Protein AF-A0A4R9VIC8-F1 (afdb_monomer_lite)

Secondary structure (DSSP, 8-state):
-HHHHHTTGGGGS-TT--------SSHHHHHHT-SS-TT---GGG----TTSPPPP-HHHHHHHHHHS-S--SHHHHHHHHHHHHHHHHHH-HHHHHHHHH--

Foldseek 3Di:
DVCCVVVVVVVVDPPPDDDDDDPPVQVQCVVVVHCAHPVRARPVQQPDDPVDPDDDLVLLVQLVCLVPPPDPPPVRVVVSVVSLVVCCVVPNPVSSVCSVHPD

pLDDT: mean 93.4, std 4.91, range [63.72, 97.81]

Radius of gyration: 21.09 Å; chains: 1; bounding box: 49×21×61 Å

Structure (mmCIF, N/CA/C/O backbone):
data_AF-A0A4R9VIC8-F1
#
_entry.id   AF-A0A4R9VIC8-F1
#
loop_
_atom_site.group_PDB
_atom_site.id
_atom_site.type_symbol
_atom_site.label_atom_id
_atom_site.label_alt_id
_atom_site.label_comp_id
_atom_site.label_asym_id
_atom_site.label_entity_id
_atom_site.label_seq_id
_atom_site.pdbx_PDB_ins_code
_atom_site.Cartn_x
_atom_site.Cartn_y
_atom_site.Cartn_z
_atom_site.occupancy
_atom_site.B_iso_or_equiv
_atom_site.auth_seq_id
_atom_site.auth_comp_id
_atom_site.auth_asym_id
_atom_site.auth_atom_id
_atom_site.pdbx_PDB_model_num
ATOM 1 N N . GLN A 1 1 ? -17.810 -6.709 13.677 1.00 88.19 1 GLN A N 1
ATOM 2 C CA . GLN A 1 1 ? -18.343 -5.448 14.245 1.00 88.19 1 GLN A CA 1
ATOM 3 C C . GLN A 1 1 ? -19.843 -5.546 14.515 1.00 88.19 1 GLN A C 1
ATOM 5 O O . GLN A 1 1 ? -20.233 -5.449 15.668 1.00 88.19 1 GLN A O 1
ATOM 10 N N . LEU A 1 2 ? -20.677 -5.847 13.510 1.00 93.38 2 LEU A N 1
ATOM 11 C CA . LEU A 1 2 ? -22.136 -5.943 13.694 1.00 93.38 2 LEU A CA 1
ATOM 12 C C . LEU A 1 2 ? -22.574 -6.948 14.770 1.00 93.38 2 LEU A C 1
ATOM 14 O O . LEU A 1 2 ? -23.398 -6.603 15.608 1.00 93.38 2 LEU A O 1
ATOM 18 N N . LEU A 1 3 ? -22.001 -8.159 14.792 1.00 95.88 3 LEU A N 1
ATOM 19 C CA . LEU A 1 3 ? -22.318 -9.154 15.825 1.00 95.88 3 LEU A CA 1
ATOM 20 C C . LEU A 1 3 ? -21.994 -8.642 17.234 1.00 95.88 3 LEU A C 1
ATOM 22 O O . LEU A 1 3 ? -22.820 -8.766 18.126 1.00 95.88 3 LEU A O 1
ATOM 26 N N . PHE A 1 4 ? -20.825 -8.026 17.421 1.00 95.62 4 PHE A N 1
ATOM 27 C CA . PHE A 1 4 ? -20.405 -7.482 18.714 1.00 95.62 4 PHE A CA 1
ATOM 28 C C . PHE A 1 4 ? -21.395 -6.435 19.247 1.00 95.62 4 PHE A C 1
ATOM 30 O O . PHE A 1 4 ? -21.723 -6.441 20.433 1.00 95.62 4 PHE A O 1
ATOM 37 N N . LEU A 1 5 ? -21.895 -5.560 18.366 1.00 94.38 5 LEU A N 1
ATOM 38 C CA . LEU A 1 5 ? -22.890 -4.546 18.721 1.00 94.38 5 LEU A CA 1
ATOM 39 C C . LEU A 1 5 ? -24.263 -5.172 18.995 1.00 94.38 5 LEU A C 1
ATOM 41 O O . LEU A 1 5 ? -24.852 -4.906 20.038 1.00 94.38 5 LEU A O 1
ATOM 45 N N . ARG A 1 6 ? -24.751 -6.044 18.102 1.00 96.56 6 ARG A N 1
ATOM 46 C CA . ARG A 1 6 ? -26.064 -6.702 18.241 1.00 96.56 6 ARG A CA 1
ATOM 47 C C . ARG A 1 6 ? -26.148 -7.588 19.481 1.00 96.56 6 ARG A C 1
ATOM 49 O O . ARG A 1 6 ? -27.164 -7.583 20.160 1.00 96.56 6 ARG A O 1
ATOM 56 N N . ALA A 1 7 ? -25.076 -8.313 19.788 1.00 96.94 7 ALA A N 1
ATOM 57 C CA . ALA A 1 7 ? -24.973 -9.154 20.976 1.00 96.94 7 ALA A CA 1
ATOM 58 C C . ALA A 1 7 ? -24.571 -8.372 22.240 1.00 96.94 7 ALA A C 1
ATOM 60 O O . ALA A 1 7 ? -24.333 -8.988 23.278 1.00 96.94 7 ALA A O 1
ATOM 61 N N . LYS A 1 8 ? -24.465 -7.034 22.157 1.00 95.50 8 LYS A N 1
ATOM 62 C CA . LYS A 1 8 ? -24.147 -6.139 23.279 1.00 95.50 8 LYS A CA 1
ATOM 63 C C . LYS A 1 8 ? -22.892 -6.549 24.058 1.00 95.50 8 LYS A C 1
ATOM 65 O O . LYS A 1 8 ? -22.812 -6.399 25.271 1.00 95.50 8 LYS A O 1
ATOM 70 N N . PHE A 1 9 ? -21.862 -7.038 23.367 1.00 95.75 9 PHE A N 1
ATOM 71 C CA . PHE A 1 9 ? -20.635 -7.491 24.035 1.00 95.75 9 PHE A CA 1
ATOM 72 C C . PHE A 1 9 ? -19.895 -6.372 24.776 1.00 95.75 9 PHE A C 1
ATOM 74 O O . PHE A 1 9 ? -19.190 -6.663 25.735 1.00 95.75 9 PHE A O 1
ATOM 81 N N . HIS A 1 10 ? -20.109 -5.109 24.402 1.00 92.69 10 HIS A N 1
ATOM 82 C CA . HIS A 1 10 ? -19.595 -3.954 25.138 1.00 92.69 10 HIS A CA 1
ATOM 83 C C . HIS A 1 10 ? -20.161 -3.835 26.563 1.00 92.69 10 HIS A C 1
ATOM 85 O O . HIS A 1 10 ? -19.433 -3.410 27.450 1.00 92.69 10 HIS A O 1
ATOM 91 N N . GLU A 1 11 ? -21.407 -4.257 26.813 1.00 94.75 11 GLU A N 1
ATOM 92 C CA . GLU A 1 11 ? -22.024 -4.222 28.154 1.00 94.75 11 GLU A CA 1
ATOM 93 C C . GLU A 1 11 ? -21.404 -5.259 29.106 1.00 94.75 11 GLU A C 1
ATOM 95 O O . GLU A 1 11 ? -21.580 -5.184 30.318 1.00 94.75 11 GLU A O 1
ATOM 100 N N . ARG A 1 12 ? -20.675 -6.241 28.562 1.00 95.81 12 ARG A N 1
ATOM 101 C CA . ARG A 1 12 ? -20.046 -7.333 29.319 1.00 95.81 12 ARG A CA 1
ATOM 102 C C . ARG A 1 12 ? -18.571 -7.083 29.630 1.00 95.81 12 ARG A C 1
ATOM 104 O O . ARG A 1 12 ? -17.930 -7.942 30.233 1.00 95.81 12 ARG A O 1
ATOM 111 N N . LEU A 1 13 ? -18.014 -5.965 29.172 1.00 95.75 13 LEU A N 1
ATOM 112 C CA . LEU A 1 13 ? -16.619 -5.624 29.419 1.00 95.75 13 LEU A CA 1
ATOM 113 C C . LEU A 1 13 ? -16.439 -5.093 30.848 1.00 95.75 13 LEU A C 1
ATOM 115 O O . LEU A 1 13 ? -17.356 -4.476 31.391 1.00 95.75 13 LEU A O 1
ATOM 119 N N . PRO A 1 14 ? -15.260 -5.287 31.462 1.00 97.56 14 PRO A N 1
ATOM 120 C CA . PRO A 1 14 ? -14.919 -4.595 32.698 1.00 97.56 14 PRO A CA 1
ATOM 121 C C . PRO A 1 14 ? -15.049 -3.077 32.535 1.00 97.56 14 PRO A C 1
ATOM 123 O O . PRO A 1 14 ? -14.751 -2.538 31.470 1.00 97.56 14 PRO A O 1
ATOM 126 N N . SER A 1 15 ? -15.397 -2.370 33.612 1.00 95.00 15 SER A N 1
ATOM 127 C CA . SER A 1 15 ? -15.521 -0.901 33.606 1.00 95.00 15 SER A CA 1
ATOM 128 C C . SER A 1 15 ? -14.226 -0.169 33.228 1.00 95.00 15 SER A C 1
ATOM 130 O O . SER A 1 15 ? -14.268 0.980 32.802 1.00 95.00 15 SER A O 1
ATOM 132 N N . SER A 1 16 ? -13.077 -0.834 33.351 1.00 97.25 16 SER A N 1
ATOM 133 C CA . SER A 1 16 ? -11.758 -0.336 32.954 1.00 97.25 16 SER A CA 1
ATOM 134 C C . SER A 1 16 ? -11.423 -0.546 31.471 1.00 97.25 16 SER A C 1
ATOM 136 O O . SER A 1 16 ? -10.311 -0.232 31.052 1.00 97.25 16 SER A O 1
ATOM 138 N N . THR A 1 17 ? -12.331 -1.116 30.673 1.00 96.44 17 THR A N 1
ATOM 139 C CA . THR A 1 17 ? -12.068 -1.494 29.278 1.00 96.44 17 THR A CA 1
ATOM 140 C C . THR A 1 17 ? -12.952 -0.712 28.313 1.00 96.44 17 THR A C 1
ATOM 142 O O . THR A 1 17 ? -14.175 -0.722 28.424 1.00 96.44 17 THR A O 1
ATOM 145 N N . ALA A 1 18 ? -12.331 -0.097 27.307 1.00 93.88 18 ALA A N 1
ATOM 146 C CA . ALA A 1 18 ? -13.015 0.524 26.177 1.00 93.88 18 ALA A CA 1
ATOM 147 C C . ALA A 1 18 ? -12.716 -0.239 24.877 1.00 93.88 18 ALA A C 1
ATOM 149 O O . ALA A 1 18 ? -11.683 -0.897 24.752 1.00 93.88 18 ALA A O 1
ATOM 150 N N . VAL A 1 19 ? -13.614 -0.134 23.893 1.00 94.69 19 VAL A N 1
ATOM 151 C CA . VAL A 1 19 ? -13.439 -0.723 22.556 1.00 94.69 19 VAL A CA 1
ATOM 152 C C . VAL A 1 19 ? -13.604 0.356 21.497 1.00 94.69 19 VAL A C 1
ATOM 154 O O . VAL A 1 19 ? -14.617 1.051 21.469 1.00 94.69 19 VAL A O 1
ATOM 157 N N . LEU A 1 20 ? -12.627 0.448 20.595 1.00 94.94 20 LEU A N 1
ATOM 158 C CA . LEU A 1 20 ? -12.676 1.283 19.400 1.00 94.94 20 LEU A CA 1
ATOM 159 C C . LEU A 1 20 ? -12.858 0.395 18.167 1.00 94.94 20 LEU A C 1
ATOM 161 O O . LEU A 1 20 ? -12.050 -0.496 17.908 1.00 94.94 20 LEU A O 1
ATOM 165 N N . PHE A 1 21 ? -13.900 0.663 17.381 1.00 94.81 21 PHE A N 1
ATOM 166 C CA . PHE A 1 21 ? -14.052 0.067 16.060 1.00 94.81 21 PHE A CA 1
ATOM 167 C C . PHE A 1 21 ? -13.602 1.040 14.984 1.00 94.81 21 PHE A C 1
ATOM 169 O O . PHE A 1 21 ? -14.198 2.098 14.811 1.00 94.81 21 PHE A O 1
ATOM 176 N N . VAL A 1 22 ? -12.612 0.625 14.199 1.00 93.12 22 VAL A N 1
ATOM 177 C CA . VAL A 1 22 ? -12.301 1.256 12.918 1.00 93.12 22 VAL A CA 1
ATOM 178 C C . VAL A 1 22 ? -12.956 0.405 11.835 1.00 93.12 22 VAL A C 1
ATOM 180 O O . VAL A 1 22 ? -12.534 -0.721 11.566 1.00 93.12 22 VAL A O 1
ATOM 183 N N . HIS A 1 23 ? -14.082 0.871 11.300 1.00 93.44 23 HIS A N 1
ATOM 184 C CA . HIS A 1 23 ? -14.768 0.205 10.193 1.00 93.44 23 HIS A CA 1
ATOM 185 C C . HIS A 1 23 ? -14.147 0.629 8.867 1.00 93.44 23 HIS A C 1
ATOM 187 O O . HIS A 1 23 ? -13.862 1.807 8.691 1.00 93.44 23 HIS A O 1
ATOM 193 N N . ALA A 1 24 ? -13.964 -0.333 7.958 1.00 93.81 24 ALA A N 1
ATOM 194 C CA . ALA A 1 24 ? -13.486 -0.092 6.599 1.00 93.81 24 ALA A CA 1
ATOM 195 C C . ALA A 1 24 ? -12.260 0.841 6.540 1.00 93.81 24 ALA A C 1
ATOM 197 O O . ALA A 1 24 ? -12.274 1.839 5.836 1.00 93.81 24 ALA A O 1
ATOM 198 N N . LEU A 1 25 ? -11.184 0.502 7.267 1.00 93.44 25 LEU A N 1
ATOM 199 C CA . LEU A 1 25 ? -9.943 1.297 7.298 1.00 93.44 25 LEU A CA 1
ATOM 200 C C . LEU A 1 25 ? -9.453 1.696 5.890 1.00 93.44 25 LEU A C 1
ATOM 202 O O . LEU A 1 25 ? -8.968 2.802 5.692 1.00 93.44 25 LEU A O 1
ATOM 206 N N . ASN A 1 26 ? -9.624 0.802 4.915 1.00 95.44 26 ASN A N 1
ATOM 207 C CA . ASN A 1 26 ? -9.495 1.104 3.496 1.00 95.44 26 ASN A CA 1
ATOM 208 C C . ASN A 1 26 ? -10.892 1.138 2.850 1.00 95.44 26 ASN A C 1
ATOM 210 O O . ASN A 1 26 ? -11.351 0.119 2.333 1.00 95.44 26 ASN A O 1
ATOM 214 N N . CYS A 1 27 ? -11.579 2.286 2.892 1.00 96.00 27 CYS A N 1
ATOM 215 C CA . CYS A 1 27 ? -12.932 2.429 2.335 1.00 96.00 27 CYS A CA 1
ATOM 216 C C . CYS A 1 27 ? -12.989 2.086 0.840 1.00 96.00 27 CYS A C 1
ATOM 218 O O . CYS A 1 27 ? -13.932 1.436 0.397 1.00 96.00 27 CYS A O 1
ATOM 220 N N . TYR A 1 28 ? -11.966 2.483 0.074 1.00 97.44 28 TYR A N 1
ATOM 221 C CA . TYR A 1 28 ? -11.866 2.147 -1.346 1.00 97.44 28 TYR A CA 1
ATOM 222 C C . TYR A 1 28 ? -11.741 0.634 -1.540 1.00 97.44 28 TYR A C 1
ATOM 224 O O . TYR A 1 28 ? -12.529 0.030 -2.262 1.00 97.44 28 TYR A O 1
ATOM 232 N N . GLY A 1 29 ? -10.796 0.004 -0.840 1.00 96.62 29 GLY A N 1
ATOM 233 C CA . GLY A 1 29 ? -10.597 -1.438 -0.921 1.00 96.62 29 GLY A CA 1
ATOM 234 C C . GLY A 1 29 ? -11.828 -2.234 -0.510 1.00 96.62 29 GLY A C 1
ATOM 235 O O . GLY A 1 29 ? -12.184 -3.203 -1.172 1.00 96.62 29 GLY A O 1
ATOM 236 N N . PHE A 1 30 ? -12.535 -1.772 0.521 1.00 96.62 30 PHE A N 1
ATOM 237 C CA . PHE A 1 30 ? -13.790 -2.368 0.963 1.00 96.62 30 PHE A CA 1
ATOM 238 C C . PHE A 1 30 ? -14.900 -2.263 -0.095 1.00 96.62 30 PHE A C 1
ATOM 240 O O . PHE A 1 30 ? -15.637 -3.223 -0.295 1.00 96.62 30 PHE A O 1
ATOM 247 N N . ALA A 1 31 ? -15.015 -1.126 -0.788 1.00 97.56 31 ALA A N 1
ATOM 248 C CA . ALA A 1 31 ? -16.030 -0.917 -1.821 1.00 97.56 31 ALA A CA 1
ATOM 249 C C . ALA A 1 31 ? -15.767 -1.709 -3.116 1.00 97.56 31 ALA A C 1
ATOM 251 O O . ALA A 1 31 ? -16.715 -2.032 -3.828 1.00 97.56 31 ALA A O 1
ATOM 252 N N . TRP A 1 32 ? -14.502 -2.021 -3.416 1.00 97.19 32 TRP A N 1
ATOM 253 C CA . TRP A 1 32 ? -14.082 -2.602 -4.699 1.00 97.19 32 TRP A CA 1
ATOM 254 C C . TRP A 1 32 ? -13.468 -4.009 -4.599 1.00 97.19 32 TRP A C 1
ATOM 256 O O . TRP A 1 32 ? -12.927 -4.496 -5.587 1.00 97.19 32 TRP A O 1
ATOM 266 N N . ASP A 1 33 ? -13.527 -4.652 -3.428 1.00 96.44 33 ASP A N 1
ATOM 267 C CA . ASP A 1 33 ? -12.857 -5.933 -3.128 1.00 96.44 33 ASP A CA 1
ATOM 268 C C . ASP A 1 33 ? -11.351 -5.914 -3.460 1.00 96.44 33 ASP A C 1
ATOM 270 O O . ASP A 1 33 ? -10.790 -6.763 -4.156 1.00 96.44 33 ASP A O 1
ATOM 274 N N . ARG A 1 34 ? -10.672 -4.862 -2.990 1.00 95.94 34 ARG A N 1
ATOM 275 C CA . ARG A 1 34 ? -9.238 -4.642 -3.211 1.00 95.94 34 ARG A CA 1
ATOM 276 C C . ARG A 1 34 ? -8.494 -4.624 -1.887 1.00 95.94 34 ARG A C 1
ATOM 278 O O . ARG A 1 34 ? -8.941 -4.060 -0.892 1.00 95.94 34 ARG A O 1
ATOM 285 N N . ARG A 1 35 ? -7.277 -5.170 -1.909 1.00 94.69 35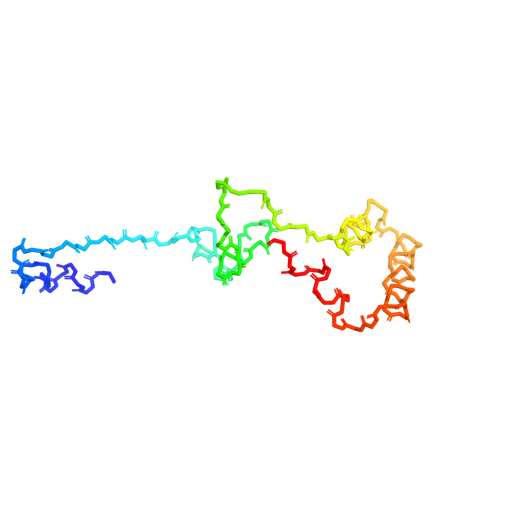 ARG A N 1
ATOM 286 C CA . ARG A 1 35 ? -6.336 -5.091 -0.781 1.00 94.69 35 ARG A CA 1
ATOM 287 C C . ARG A 1 35 ? -5.767 -3.679 -0.578 1.00 94.69 35 ARG A C 1
ATOM 289 O O . ARG A 1 35 ? -5.450 -3.302 0.545 1.00 94.69 35 ARG A O 1
ATOM 296 N N . VAL A 1 36 ? -5.635 -2.923 -1.663 1.00 93.81 36 VAL A N 1
ATOM 297 C CA . VAL A 1 36 ? -4.921 -1.640 -1.739 1.00 93.81 36 VAL A CA 1
ATOM 298 C C . VAL A 1 36 ? -5.870 -0.441 -1.828 1.00 93.81 36 VAL A C 1
ATOM 300 O O . VAL A 1 36 ? -7.066 -0.624 -2.073 1.00 93.81 36 VAL A O 1
ATOM 303 N N . THR A 1 37 ? -5.365 0.775 -1.609 1.00 94.25 37 THR A N 1
ATOM 304 C CA . THR A 1 37 ? -6.100 2.028 -1.879 1.00 94.25 37 THR A CA 1
ATOM 305 C C . THR A 1 37 ? -6.291 2.255 -3.389 1.00 94.25 37 THR A C 1
ATOM 307 O O . THR A 1 37 ? -5.851 1.438 -4.205 1.00 94.25 37 THR A O 1
ATOM 310 N N . ALA A 1 38 ? -6.943 3.356 -3.783 1.00 93.56 38 ALA A N 1
ATOM 311 C CA . ALA A 1 38 ? -7.125 3.714 -5.195 1.00 93.56 38 ALA A CA 1
ATOM 312 C C . ALA A 1 38 ? -5.785 3.926 -5.919 1.00 93.56 38 ALA A C 1
ATOM 314 O O . ALA A 1 38 ? -5.647 3.603 -7.095 1.00 93.56 38 ALA A O 1
ATOM 315 N N . GLU A 1 39 ? -4.786 4.397 -5.179 1.00 89.31 39 GLU A N 1
ATOM 316 C CA . GLU A 1 39 ? -3.417 4.652 -5.621 1.00 89.31 39 GLU A CA 1
ATOM 317 C C . GLU A 1 39 ? -2.546 3.385 -5.606 1.00 89.31 39 GLU A C 1
ATOM 319 O O . GLU A 1 39 ? -1.376 3.433 -5.969 1.00 89.31 39 GLU A O 1
ATOM 324 N N . GLY A 1 40 ? -3.086 2.238 -5.178 1.00 88.62 40 GLY A N 1
ATOM 325 C CA . GLY A 1 40 ? -2.338 0.982 -5.121 1.00 88.62 40 GLY A CA 1
ATOM 326 C C . GLY A 1 40 ? -1.538 0.756 -3.833 1.00 88.62 40 GLY A C 1
ATOM 327 O O . GLY A 1 40 ? -0.762 -0.196 -3.775 1.00 88.62 40 GLY A O 1
ATOM 328 N N . VAL A 1 41 ? -1.757 1.550 -2.778 1.00 88.56 41 VAL A N 1
ATOM 329 C CA . VAL A 1 41 ? -1.021 1.431 -1.505 1.00 88.56 41 VAL A CA 1
ATOM 330 C C . VAL A 1 41 ? -1.570 0.289 -0.636 1.00 88.56 41 VAL A C 1
ATOM 332 O O . VAL A 1 41 ? -2.762 0.254 -0.323 1.00 88.56 41 VAL A O 1
ATOM 335 N N . ASP A 1 42 ? -0.708 -0.637 -0.192 1.00 90.00 42 ASP A N 1
ATOM 336 C CA . ASP A 1 42 ? -1.043 -1.633 0.844 1.00 90.00 42 ASP A CA 1
ATOM 337 C C . ASP A 1 42 ? -0.860 -1.018 2.240 1.00 90.00 42 ASP A C 1
ATOM 339 O O . ASP A 1 42 ? 0.247 -0.980 2.785 1.00 90.00 42 ASP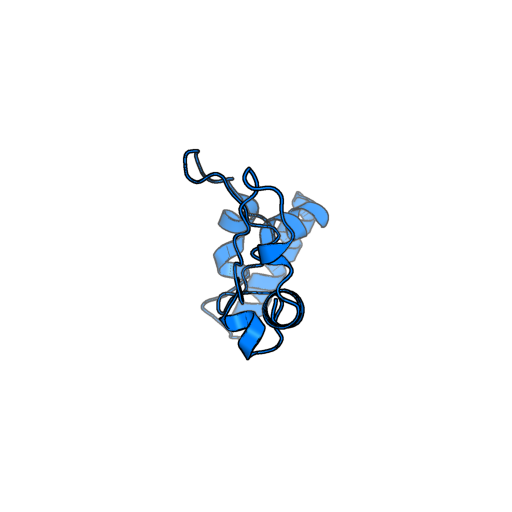 A O 1
ATOM 343 N N . LEU A 1 43 ? -1.958 -0.573 2.854 1.00 89.06 43 LEU A N 1
ATOM 344 C CA . LEU A 1 43 ? -1.923 0.021 4.195 1.00 89.06 43 LEU A CA 1
ATOM 345 C C . LEU A 1 43 ? -1.303 -0.917 5.247 1.00 89.06 43 LEU A C 1
ATOM 347 O O . LEU A 1 43 ? -0.622 -0.448 6.150 1.00 89.06 43 LEU A O 1
ATOM 351 N N . ASN A 1 44 ? -1.442 -2.243 5.110 1.00 88.56 44 ASN A N 1
ATOM 352 C CA . ASN A 1 44 ? -0.902 -3.233 6.054 1.00 88.56 44 ASN A CA 1
ATOM 353 C C . ASN A 1 44 ? 0.608 -3.507 5.869 1.00 88.56 44 ASN A C 1
ATOM 355 O O . ASN A 1 44 ? 1.149 -4.488 6.394 1.00 88.56 44 ASN A O 1
ATOM 359 N N . ARG A 1 45 ? 1.289 -2.674 5.079 1.00 85.38 45 ARG A N 1
ATOM 360 C CA . ARG A 1 45 ? 2.752 -2.616 4.945 1.00 85.38 45 ARG A CA 1
ATOM 361 C C . ARG A 1 45 ? 3.319 -1.208 5.142 1.00 85.38 45 ARG A C 1
ATOM 363 O O . ARG A 1 45 ? 4.527 -1.086 5.257 1.00 85.38 45 ARG A O 1
ATOM 370 N N . ASN A 1 46 ? 2.457 -0.196 5.256 1.00 85.12 46 ASN A N 1
ATOM 371 C CA . ASN A 1 46 ? 2.815 1.227 5.270 1.00 85.12 46 ASN A CA 1
ATOM 372 C C . ASN A 1 46 ? 2.431 1.917 6.601 1.00 85.12 46 ASN A C 1
ATOM 374 O O . ASN A 1 46 ? 2.130 3.108 6.640 1.00 85.12 46 ASN A O 1
ATOM 378 N N . PHE A 1 47 ? 2.409 1.177 7.716 1.00 86.88 47 PHE A N 1
ATOM 379 C CA . PHE A 1 47 ? 2.235 1.760 9.054 1.00 86.88 47 PHE A CA 1
ATOM 380 C C . PHE A 1 47 ? 3.552 2.391 9.531 1.00 86.88 47 PHE A C 1
ATOM 382 O O . PHE A 1 47 ? 4.290 1.791 10.313 1.00 86.88 47 PHE A O 1
ATOM 389 N N . VAL A 1 48 ? 3.850 3.593 9.034 1.00 87.81 48 VAL A N 1
ATOM 390 C CA . VAL A 1 48 ? 5.059 4.355 9.384 1.00 87.81 48 VAL A CA 1
ATOM 391 C C . VAL A 1 48 ? 4.796 5.375 10.491 1.00 87.81 48 VAL A C 1
ATOM 393 O O . VAL A 1 48 ? 3.696 5.904 10.652 1.00 87.81 48 VAL A O 1
ATOM 396 N N . ASP A 1 49 ? 5.834 5.651 11.275 1.00 90.62 49 ASP A N 1
ATOM 397 C CA . ASP A 1 49 ? 5.822 6.688 12.302 1.00 90.62 49 ASP A CA 1
ATOM 398 C C . ASP A 1 49 ? 6.111 8.053 11.664 1.00 90.62 49 ASP A C 1
ATOM 400 O O . ASP A 1 49 ? 7.266 8.421 11.457 1.00 90.62 49 ASP A O 1
ATOM 404 N N . PHE A 1 50 ? 5.055 8.814 11.371 1.00 90.00 50 PHE A N 1
ATOM 405 C CA . PHE A 1 50 ? 5.154 10.136 10.740 1.00 90.00 50 PHE A CA 1
ATOM 406 C C . PHE A 1 50 ? 5.809 11.215 11.621 1.00 90.00 50 PHE A C 1
ATOM 408 O O . PHE A 1 50 ? 6.022 12.331 11.151 1.00 90.00 50 PHE A O 1
ATOM 415 N N . SER A 1 51 ? 6.139 10.919 12.885 1.00 95.44 51 SER A N 1
ATOM 416 C CA . SER A 1 51 ? 6.954 11.820 13.715 1.00 95.44 51 SER A CA 1
ATOM 417 C C . SER A 1 51 ? 8.454 11.729 13.403 1.00 95.44 51 SER A C 1
ATOM 419 O O . SER A 1 51 ? 9.237 12.558 13.870 1.00 95.44 51 SER A O 1
ATOM 421 N N . LYS A 1 52 ? 8.863 10.732 12.611 1.00 94.25 52 LYS A N 1
ATOM 422 C CA . LYS A 1 52 ? 10.241 10.495 12.172 1.00 94.25 52 LYS A CA 1
ATOM 423 C C . LYS A 1 52 ? 10.371 10.743 10.667 1.00 94.25 52 LYS A C 1
ATOM 425 O O . LYS A 1 52 ? 9.362 10.761 9.961 1.00 94.25 52 LYS A O 1
ATOM 430 N N . PRO A 1 53 ? 11.603 10.914 10.152 1.00 92.44 53 PRO A N 1
ATOM 431 C CA . PRO A 1 53 ? 11.836 10.886 8.715 1.00 92.44 53 PRO A CA 1
ATOM 432 C C . PRO A 1 53 ? 11.250 9.611 8.101 1.00 92.44 53 PRO A C 1
ATOM 434 O O . PRO A 1 53 ? 11.394 8.526 8.671 1.00 92.44 53 PRO A O 1
ATOM 437 N N . LEU A 1 54 ? 10.588 9.756 6.953 1.00 89.44 54 LEU A N 1
ATOM 438 C CA . LEU A 1 54 ? 10.021 8.623 6.231 1.00 89.44 54 LEU A CA 1
ATOM 439 C C . LEU A 1 54 ? 11.139 7.673 5.772 1.00 89.44 54 LEU A C 1
ATOM 441 O O . LEU A 1 54 ? 12.238 8.145 5.456 1.00 89.44 54 LEU A O 1
ATOM 445 N N . PRO A 1 55 ? 10.887 6.352 5.730 1.00 88.44 55 PRO A N 1
ATOM 446 C CA . PRO A 1 55 ? 11.820 5.414 5.125 1.00 88.44 55 PRO A CA 1
ATOM 447 C C . PRO A 1 55 ? 12.140 5.844 3.692 1.00 88.44 55 PRO A C 1
ATOM 449 O O . PRO A 1 55 ? 11.245 6.143 2.906 1.00 88.44 55 PRO A O 1
ATOM 452 N N . SER A 1 56 ? 13.424 5.897 3.344 1.00 90.69 56 SER A N 1
ATOM 453 C CA . SER A 1 56 ? 13.810 6.132 1.957 1.00 90.69 56 SER A CA 1
ATOM 454 C C . SER A 1 56 ? 13.661 4.846 1.150 1.00 90.69 56 SER A C 1
ATOM 456 O O . SER A 1 56 ? 13.944 3.746 1.635 1.00 90.69 56 SER A O 1
ATOM 458 N N . ASN A 1 57 ? 13.279 4.989 -0.117 1.00 91.75 57 ASN A N 1
ATOM 459 C CA . ASN A 1 57 ? 13.383 3.919 -1.099 1.00 91.75 57 ASN A CA 1
ATOM 460 C C . ASN A 1 57 ? 14.172 4.418 -2.319 1.00 91.75 57 ASN A C 1
ATOM 462 O O . ASN A 1 57 ? 13.575 4.765 -3.338 1.00 91.75 57 ASN A O 1
ATOM 466 N N . PRO A 1 58 ? 15.519 4.427 -2.247 1.00 93.69 58 PRO A N 1
ATOM 467 C CA . PRO A 1 58 ? 16.359 4.891 -3.352 1.00 93.69 58 PRO A CA 1
ATOM 468 C C . PRO A 1 58 ? 16.141 4.098 -4.647 1.00 93.69 58 PRO A C 1
ATOM 470 O O . PRO A 1 58 ? 16.286 4.634 -5.738 1.00 93.69 58 PRO A O 1
ATOM 473 N N . GLY A 1 59 ? 15.765 2.817 -4.538 1.00 94.69 59 GLY A N 1
ATOM 474 C CA . GLY A 1 59 ? 15.430 2.001 -5.704 1.00 94.69 59 GLY A CA 1
ATOM 475 C C . GLY A 1 59 ? 14.153 2.473 -6.396 1.00 94.69 59 GLY A C 1
ATOM 476 O O . GLY A 1 59 ? 14.094 2.474 -7.622 1.00 94.69 59 GLY A O 1
ATOM 477 N N . TYR A 1 60 ? 13.146 2.903 -5.629 1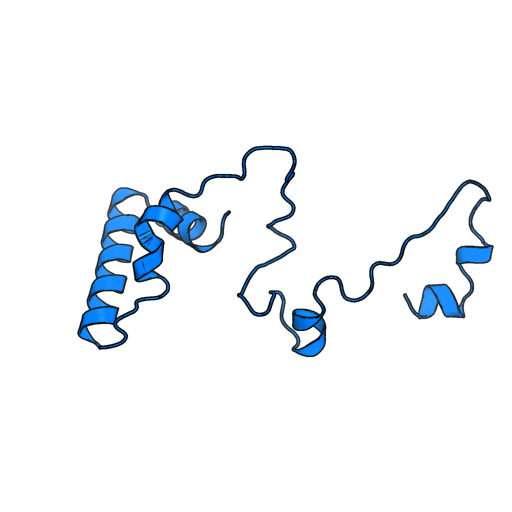.00 93.00 60 TYR A N 1
ATOM 478 C CA . TYR A 1 60 ? 11.965 3.551 -6.195 1.00 93.00 60 TYR A CA 1
ATOM 479 C C . TYR A 1 60 ? 12.319 4.899 -6.816 1.00 93.00 60 TYR A C 1
ATOM 481 O O . TYR A 1 60 ? 11.889 5.164 -7.929 1.00 93.00 60 TYR A O 1
ATOM 489 N N . GLU A 1 61 ? 13.125 5.725 -6.144 1.00 93.50 61 GLU A N 1
ATOM 490 C CA . GLU A 1 61 ? 13.562 7.025 -6.678 1.00 93.50 61 GLU A CA 1
ATOM 491 C C . GLU A 1 61 ? 14.275 6.882 -8.033 1.00 93.50 61 GLU A C 1
ATOM 493 O O . GLU A 1 61 ? 14.012 7.663 -8.943 1.00 93.50 61 GLU A O 1
ATOM 498 N N . GLU A 1 62 ? 15.116 5.855 -8.199 1.00 95.19 62 GLU A N 1
ATOM 499 C CA . GLU A 1 62 ? 15.794 5.556 -9.468 1.00 95.19 62 GLU A CA 1
ATOM 500 C C . GLU A 1 62 ? 14.837 5.025 -10.550 1.00 95.19 62 GLU A C 1
ATOM 502 O O . GLU A 1 62 ? 15.020 5.319 -11.729 1.00 95.19 62 GLU A O 1
ATOM 507 N N . LEU A 1 63 ? 13.825 4.235 -10.177 1.00 95.81 63 LEU A N 1
ATOM 508 C CA . LEU A 1 63 ? 12.962 3.515 -11.126 1.00 95.81 63 LEU A CA 1
ATOM 509 C C . LEU A 1 63 ? 11.564 4.119 -11.317 1.00 95.81 63 LEU A C 1
ATOM 511 O O 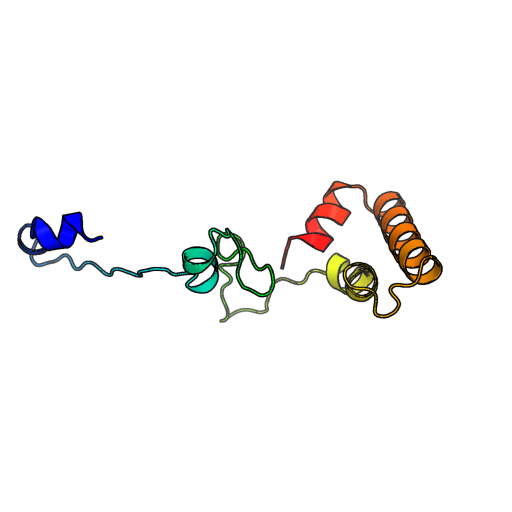. LEU A 1 63 ? 10.789 3.591 -12.119 1.00 95.81 63 LEU A O 1
ATOM 515 N N . ALA A 1 64 ? 11.213 5.194 -10.610 1.00 93.38 64 ALA A N 1
ATOM 516 C CA . ALA A 1 64 ? 9.856 5.744 -10.569 1.00 93.38 64 ALA A CA 1
ATOM 517 C C . ALA A 1 64 ? 9.296 6.036 -11.969 1.00 93.38 64 ALA A C 1
ATOM 519 O O . ALA A 1 64 ? 8.178 5.626 -12.289 1.00 93.38 64 ALA A O 1
ATOM 520 N N . GLU A 1 65 ? 10.096 6.672 -12.829 1.00 95.06 65 GLU A N 1
ATOM 521 C CA . GLU A 1 65 ? 9.702 6.996 -14.206 1.00 95.06 65 GLU A CA 1
ATOM 522 C C . GLU A 1 65 ? 9.545 5.765 -15.107 1.00 95.06 65 GLU A C 1
ATOM 524 O O . GLU A 1 65 ? 8.901 5.840 -16.147 1.00 95.06 65 GLU A O 1
ATOM 529 N N . HIS A 1 66 ? 10.107 4.621 -14.722 1.00 95.56 66 HIS A N 1
ATOM 530 C CA . HIS A 1 66 ? 9.990 3.372 -15.468 1.00 95.56 66 HIS A CA 1
ATOM 531 C C . HIS A 1 66 ? 8.828 2.512 -14.964 1.00 95.56 66 HIS A C 1
ATOM 533 O O . HIS A 1 66 ? 8.258 1.748 -15.740 1.00 95.56 66 HIS A O 1
ATOM 539 N N . PHE A 1 67 ? 8.423 2.642 -13.694 1.00 91.88 67 PHE A N 1
ATOM 540 C CA . PHE A 1 67 ? 7.230 1.963 -13.172 1.00 91.88 67 PHE A CA 1
ATOM 541 C C . PHE A 1 67 ? 5.932 2.503 -13.768 1.00 91.88 67 PHE A C 1
ATOM 543 O O . PHE A 1 67 ? 5.010 1.725 -14.018 1.00 91.88 67 PHE A O 1
ATOM 550 N N . VAL A 1 68 ? 5.867 3.815 -13.997 1.00 89.69 68 VAL A N 1
ATOM 551 C CA . VAL A 1 68 ? 4.735 4.483 -14.646 1.00 89.69 68 VAL A CA 1
ATOM 552 C C . VAL A 1 68 ? 5.285 5.412 -15.735 1.00 89.69 68 VAL A C 1
ATOM 554 O O . VAL A 1 68 ? 5.394 6.620 -15.516 1.00 89.69 68 VAL A O 1
ATOM 557 N N . PRO A 1 69 ? 5.684 4.862 -16.897 1.00 92.44 69 PRO A N 1
ATOM 558 C CA . PRO A 1 69 ? 6.306 5.653 -17.948 1.00 92.44 69 PRO A CA 1
ATOM 559 C C . PRO A 1 69 ? 5.312 6.639 -18.557 1.00 92.44 69 PRO A C 1
ATOM 561 O O . 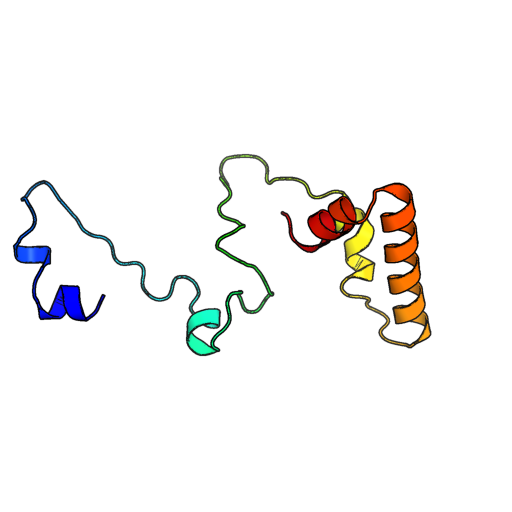PRO A 1 69 ? 4.189 6.282 -18.906 1.00 92.44 69 PRO A O 1
ATOM 564 N N . ALA A 1 70 ? 5.746 7.893 -18.709 1.00 94.38 70 ALA A N 1
ATOM 565 C CA . ALA A 1 70 ? 4.960 8.931 -19.379 1.00 94.38 70 ALA A CA 1
ATOM 566 C C . ALA A 1 70 ? 4.755 8.621 -20.874 1.00 94.38 70 ALA A C 1
ATOM 568 O O . ALA A 1 70 ? 3.728 8.972 -21.452 1.00 94.38 70 ALA A O 1
ATOM 569 N N . ASP A 1 71 ? 5.733 7.949 -21.486 1.00 95.06 71 ASP A N 1
ATOM 570 C CA . ASP A 1 71 ? 5.648 7.413 -22.840 1.00 95.06 71 ASP A CA 1
ATOM 571 C C . ASP A 1 71 ? 5.240 5.936 -22.792 1.00 95.06 71 ASP A C 1
ATOM 573 O O . ASP A 1 71 ? 6.029 5.072 -22.413 1.00 95.06 71 ASP A O 1
ATOM 577 N N . ILE A 1 72 ? 3.998 5.665 -23.190 1.00 95.31 72 ILE A N 1
ATOM 578 C CA . ILE A 1 72 ? 3.410 4.320 -23.241 1.00 95.31 72 ILE A CA 1
ATOM 579 C C . ILE A 1 72 ? 3.476 3.690 -24.642 1.00 95.31 72 ILE A C 1
ATOM 581 O O . ILE A 1 72 ? 2.798 2.694 -24.898 1.00 95.31 72 ILE A O 1
ATOM 585 N N . SER A 1 73 ? 4.251 4.272 -25.565 1.00 97.81 73 SER A N 1
ATOM 586 C CA . SER A 1 73 ? 4.579 3.625 -26.841 1.00 97.81 73 SER A CA 1
ATOM 587 C C . SER A 1 73 ? 5.373 2.337 -26.618 1.00 97.81 73 SER A C 1
ATOM 589 O O . SER A 1 73 ? 5.923 2.093 -25.543 1.00 97.81 73 SER A O 1
ATOM 591 N N . GLU A 1 74 ? 5.477 1.511 -27.656 1.00 97.25 74 GLU A N 1
ATOM 592 C CA . GLU A 1 74 ? 6.289 0.297 -27.605 1.00 97.25 74 GLU A CA 1
ATOM 593 C C . GLU A 1 74 ? 7.756 0.615 -27.262 1.00 97.25 74 GLU A C 1
ATOM 595 O O . GLU A 1 74 ? 8.386 -0.088 -26.471 1.00 97.25 74 GLU A O 1
ATOM 600 N N . GLU A 1 75 ? 8.296 1.711 -27.794 1.00 96.94 75 GLU A N 1
ATOM 601 C CA . GLU A 1 75 ? 9.640 2.194 -27.491 1.00 96.94 75 GLU A CA 1
ATOM 602 C C . GLU A 1 75 ? 9.769 2.648 -26.035 1.00 96.94 75 GLU A C 1
ATOM 604 O O . GLU A 1 75 ? 10.781 2.364 -25.392 1.00 96.94 75 GLU A O 1
ATOM 609 N N . GLY A 1 76 ? 8.763 3.350 -25.509 1.00 96.69 76 GLY A N 1
ATOM 610 C CA . GLY A 1 76 ? 8.706 3.763 -24.108 1.00 96.69 76 GLY A CA 1
ATOM 611 C C . GLY A 1 76 ? 8.694 2.577 -23.148 1.00 96.69 76 GLY A C 1
ATOM 612 O O . GLY A 1 76 ? 9.498 2.527 -22.212 1.00 96.69 76 GLY A O 1
ATOM 613 N N . LEU A 1 77 ? 7.867 1.572 -23.437 1.00 96.62 77 LEU A N 1
ATOM 614 C CA . LEU A 1 77 ? 7.792 0.335 -22.659 1.00 96.62 77 LEU A CA 1
ATOM 615 C C . LEU A 1 77 ? 9.105 -0.458 -22.721 1.00 96.62 77 LEU A C 1
ATOM 617 O O . LEU A 1 77 ? 9.611 -0.871 -21.679 1.00 96.62 77 LEU A O 1
ATOM 621 N N . LYS A 1 78 ? 9.728 -0.578 -23.902 1.00 97.50 78 LYS A N 1
ATOM 622 C CA . LYS A 1 78 ? 11.052 -1.213 -24.050 1.00 97.50 78 LYS A CA 1
ATOM 623 C C . LYS A 1 78 ? 12.132 -0.509 -23.226 1.00 97.50 78 LYS A C 1
ATOM 625 O O . LYS A 1 78 ? 12.995 -1.177 -22.659 1.00 97.50 78 LYS A O 1
ATOM 630 N N . ARG A 1 79 ? 12.100 0.828 -23.133 1.00 97.19 79 ARG A N 1
ATOM 631 C CA . ARG A 1 79 ? 13.032 1.582 -22.274 1.00 97.19 79 ARG A CA 1
ATOM 632 C C . ARG A 1 79 ? 12.817 1.266 -20.793 1.00 97.19 79 ARG A C 1
ATOM 634 O O . ARG A 1 79 ? 13.798 1.037 -20.091 1.00 97.19 79 ARG A O 1
ATOM 641 N N . ALA A 1 80 ? 11.567 1.207 -20.335 1.00 97.00 80 ALA A N 1
ATOM 642 C CA . ALA A 1 80 ? 11.249 0.837 -18.956 1.00 97.00 80 ALA A CA 1
ATOM 643 C C . ALA A 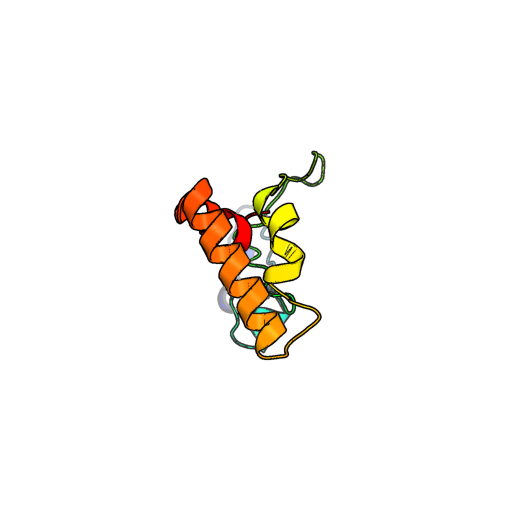1 80 ? 11.699 -0.599 -18.623 1.00 97.00 80 ALA A C 1
ATOM 645 O O . ALA A 1 80 ? 12.350 -0.829 -17.603 1.00 97.00 80 ALA A O 1
ATOM 646 N N . GLU A 1 81 ? 11.434 -1.560 -19.512 1.00 96.81 81 GLU A N 1
ATOM 647 C CA . GLU A 1 81 ? 11.883 -2.949 -19.360 1.00 96.81 81 GLU A CA 1
ATOM 648 C C . GLU A 1 81 ? 13.412 -3.062 -19.302 1.00 96.81 81 GLU A C 1
ATOM 650 O O . GLU A 1 81 ? 13.953 -3.764 -18.443 1.00 96.81 81 GLU A O 1
ATOM 655 N N . ALA A 1 82 ? 14.121 -2.331 -20.168 1.00 97.56 82 ALA A N 1
ATOM 656 C CA . ALA A 1 82 ? 15.579 -2.286 -20.158 1.00 97.56 82 ALA A CA 1
ATOM 657 C C . ALA A 1 82 ? 16.129 -1.716 -18.839 1.00 97.56 82 ALA A C 1
ATOM 659 O O . ALA A 1 82 ? 17.114 -2.239 -18.312 1.00 97.56 82 ALA A O 1
ATOM 660 N N . ALA A 1 83 ? 15.481 -0.695 -18.271 1.00 97.12 83 ALA A N 1
ATOM 661 C CA . ALA A 1 83 ? 15.861 -0.136 -16.977 1.00 97.12 83 ALA A CA 1
ATOM 662 C C . ALA A 1 83 ? 15.679 -1.149 -15.835 1.00 97.12 83 ALA A C 1
ATOM 664 O O . ALA A 1 83 ? 16.581 -1.309 -15.008 1.00 97.12 83 ALA A O 1
ATOM 665 N N . PHE A 1 84 ? 14.572 -1.901 -15.820 1.00 96.62 84 PHE A N 1
ATOM 666 C CA . PHE A 1 84 ? 14.368 -2.971 -14.837 1.00 96.62 84 PHE A CA 1
ATOM 667 C C . PHE A 1 84 ? 15.416 -4.073 -14.962 1.00 96.62 84 PHE A C 1
ATOM 669 O O . PHE A 1 84 ? 15.985 -4.484 -13.950 1.00 96.62 84 PHE A O 1
ATOM 676 N N . ALA A 1 85 ? 15.720 -4.513 -16.185 1.00 97.31 85 ALA A N 1
ATOM 677 C CA . ALA A 1 85 ? 16.748 -5.520 -16.429 1.00 97.31 85 ALA A CA 1
ATOM 678 C C . ALA A 1 85 ? 18.133 -5.036 -15.963 1.00 97.31 85 ALA A C 1
ATOM 680 O O . ALA A 1 85 ? 18.856 -5.773 -15.289 1.00 97.31 85 ALA A O 1
ATOM 681 N N . ALA A 1 86 ? 18.485 -3.779 -16.251 1.00 97.69 86 ALA A N 1
ATOM 682 C CA . ALA A 1 86 ? 19.744 -3.178 -15.820 1.00 97.69 86 ALA A CA 1
ATOM 683 C C . ALA A 1 86 ? 19.831 -3.021 -14.293 1.00 97.69 86 ALA A C 1
ATOM 685 O O . ALA A 1 86 ? 20.893 -3.237 -13.702 1.00 97.69 86 ALA A O 1
ATOM 686 N N . TYR A 1 87 ? 18.733 -2.657 -13.629 1.00 97.56 87 TYR A N 1
ATOM 687 C CA . TYR A 1 87 ? 18.676 -2.580 -12.170 1.00 97.56 87 TYR A CA 1
ATOM 688 C C . TYR A 1 87 ? 18.790 -3.967 -11.531 1.00 97.56 87 TYR A C 1
ATOM 690 O O . TYR A 1 87 ? 19.594 -4.168 -10.621 1.00 97.56 87 TYR A O 1
ATOM 698 N N . GLN A 1 88 ? 18.052 -4.953 -12.046 1.00 97.00 88 GLN A N 1
ATOM 699 C CA . GLN A 1 88 ? 18.107 -6.334 -11.572 1.00 97.00 88 GLN A CA 1
ATOM 700 C C . GLN A 1 88 ? 19.502 -6.943 -11.750 1.00 97.00 88 GLN A C 1
ATOM 702 O O . GLN A 1 88 ? 19.975 -7.630 -10.848 1.00 97.00 88 GLN A O 1
ATOM 707 N N . ALA A 1 89 ? 20.190 -6.662 -12.859 1.00 97.62 89 ALA A N 1
ATOM 708 C CA . ALA A 1 89 ? 21.561 -7.120 -13.075 1.00 97.62 89 ALA A CA 1
ATOM 709 C C . ALA A 1 89 ? 22.553 -6.521 -12.059 1.00 97.62 89 ALA A C 1
ATOM 711 O O . ALA A 1 89 ? 23.482 -7.207 -11.638 1.00 97.62 89 ALA A O 1
ATOM 712 N N . ARG A 1 90 ? 22.352 -5.262 -11.644 1.00 97.56 90 ARG A N 1
ATOM 713 C CA . ARG A 1 90 ? 23.216 -4.568 -10.670 1.00 97.56 90 ARG A CA 1
ATOM 714 C C . ARG A 1 90 ? 22.924 -4.945 -9.216 1.00 97.56 90 ARG A C 1
ATOM 716 O O . ARG A 1 90 ? 23.856 -5.073 -8.428 1.00 97.56 90 ARG A O 1
ATOM 723 N N . HIS A 1 91 ? 21.650 -5.096 -8.853 1.00 96.50 91 HIS A N 1
ATOM 724 C CA . HIS A 1 91 ? 21.211 -5.175 -7.453 1.00 96.50 91 HIS A CA 1
ATOM 725 C C . HIS A 1 91 ? 20.545 -6.504 -7.070 1.00 96.50 91 HIS A C 1
ATOM 727 O O . HIS A 1 91 ? 20.355 -6.781 -5.884 1.00 96.50 91 HIS A O 1
ATOM 733 N N . GLY A 1 92 ? 20.199 -7.337 -8.050 1.00 96.31 92 GLY A N 1
ATOM 734 C CA . GLY A 1 92 ? 19.451 -8.574 -7.858 1.00 96.31 92 GLY A CA 1
ATOM 735 C C . GLY A 1 92 ? 17.934 -8.373 -7.797 1.00 96.31 92 GLY A C 1
ATOM 736 O O . GLY A 1 92 ? 17.409 -7.274 -7.612 1.00 96.31 92 GLY A O 1
ATOM 737 N N . GLU A 1 93 ? 17.206 -9.478 -7.938 1.00 94.44 93 GLU A N 1
ATOM 738 C CA . GLU A 1 93 ? 15.739 -9.492 -8.016 1.00 94.44 93 GLU A CA 1
ATOM 739 C C . GLU A 1 93 ? 15.059 -9.010 -6.726 1.00 94.44 93 GLU A C 1
ATOM 741 O O . GLU A 1 93 ? 14.073 -8.275 -6.776 1.00 94.44 93 GLU A O 1
ATOM 746 N N . LEU A 1 94 ? 15.607 -9.372 -5.560 1.00 93.31 94 LEU A N 1
ATOM 747 C CA . LEU A 1 94 ? 15.062 -8.945 -4.268 1.00 93.31 94 LEU A CA 1
ATOM 748 C C . LEU A 1 94 ? 15.044 -7.419 -4.142 1.00 93.31 94 LEU A C 1
ATOM 750 O O . LEU A 1 94 ? 14.047 -6.859 -3.692 1.00 93.31 94 LEU A O 1
ATOM 754 N N . LYS A 1 95 ? 16.103 -6.744 -4.603 1.00 93.56 95 LYS A N 1
ATOM 755 C CA . LYS A 1 95 ? 16.183 -5.282 -4.576 1.00 93.56 95 LYS A CA 1
ATOM 756 C C . LYS A 1 95 ? 15.212 -4.629 -5.550 1.00 93.56 95 LYS A C 1
ATOM 758 O O . LYS A 1 95 ? 14.602 -3.630 -5.192 1.00 93.56 95 LYS A O 1
ATOM 763 N N . LEU A 1 96 ? 14.995 -5.213 -6.731 1.00 93.88 96 LEU A N 1
ATOM 764 C CA . LEU A 1 96 ? 13.957 -4.738 -7.655 1.00 93.88 96 LEU A CA 1
ATOM 765 C C . LEU A 1 96 ? 12.552 -4.879 -7.041 1.00 93.88 96 LEU A C 1
ATOM 767 O O . LEU A 1 96 ? 11.707 -3.994 -7.182 1.00 93.88 96 LEU A O 1
ATOM 771 N N . ARG A 1 97 ? 12.297 -5.979 -6.324 1.00 91.06 97 ARG A N 1
ATOM 772 C CA . ARG A 1 97 ? 11.024 -6.196 -5.628 1.00 91.06 97 ARG A CA 1
ATOM 773 C C . ARG A 1 97 ? 10.814 -5.202 -4.485 1.00 91.06 97 ARG A C 1
ATOM 775 O O . ARG A 1 97 ? 9.705 -4.693 -4.341 1.00 91.06 97 ARG A O 1
ATOM 782 N N . GLU A 1 98 ? 11.854 -4.917 -3.703 1.00 90.69 98 GLU A N 1
ATOM 783 C CA . GLU A 1 98 ? 11.832 -3.868 -2.673 1.00 90.69 98 GLU A CA 1
ATOM 784 C C . GLU A 1 98 ? 11.585 -2.486 -3.293 1.00 90.69 98 GLU A C 1
ATOM 786 O O . GLU A 1 98 ? 10.695 -1.770 -2.839 1.00 90.69 98 GLU A O 1
ATOM 791 N N . ALA A 1 99 ? 12.281 -2.144 -4.382 1.00 91.38 99 ALA A N 1
ATOM 792 C CA . ALA A 1 99 ? 12.096 -0.882 -5.099 1.00 91.38 99 ALA A CA 1
ATOM 793 C C . ALA A 1 99 ? 10.637 -0.655 -5.529 1.00 91.38 99 ALA A C 1
ATOM 795 O O . ALA A 1 99 ? 10.149 0.465 -5.483 1.00 91.38 99 ALA A O 1
ATOM 796 N N . ARG A 1 100 ? 9.913 -1.716 -5.898 1.00 86.88 100 ARG A N 1
ATOM 797 C CA . ARG A 1 100 ? 8.523 -1.625 -6.367 1.00 86.88 100 ARG A CA 1
ATOM 798 C C . ARG A 1 100 ? 7.471 -1.579 -5.252 1.00 86.88 100 ARG A C 1
ATOM 800 O O . ARG A 1 100 ? 6.345 -1.167 -5.512 1.00 86.88 100 ARG A O 1
ATOM 807 N N . GLY A 1 101 ? 7.782 -2.092 -4.061 1.00 79.06 101 GLY A N 1
ATOM 808 C CA . GLY A 1 101 ? 6.768 -2.414 -3.047 1.00 79.06 101 GLY A CA 1
ATOM 809 C C . GLY A 1 101 ? 7.034 -1.896 -1.636 1.00 79.06 101 GLY A C 1
ATOM 810 O O . GLY A 1 101 ? 6.180 -2.095 -0.773 1.00 79.06 101 GLY A O 1
ATOM 811 N N . SER A 1 102 ? 8.187 -1.277 -1.396 1.00 73.88 102 SER A N 1
ATOM 812 C CA . SER A 1 102 ? 8.580 -0.734 -0.094 1.00 73.88 102 SER A CA 1
ATOM 813 C C . SER A 1 102 ? 8.570 0.799 -0.107 1.00 73.88 102 SER A C 1
ATOM 815 O O . SER A 1 102 ? 8.724 1.414 -1.158 1.00 73.88 102 SER A O 1
ATOM 817 N N . GLY A 1 103 ? 8.401 1.420 1.056 1.00 63.72 103 GLY A N 1
ATOM 818 C CA . GLY A 1 103 ? 8.313 2.873 1.240 1.00 63.72 103 GLY A CA 1
ATOM 819 C C . GLY A 1 103 ? 7.599 3.184 2.541 1.00 63.72 103 GLY A C 1
ATOM 820 O O . GLY A 1 103 ? 6.634 2.449 2.837 1.00 63.72 103 GLY A O 1
#

Sequence (103 aa):
QLLFLRAKFHERLPSSTAVLFVHALNCYGFAWDRRVTAEGVDLNRNFVDFSKPLPSNPGYEELAEHFVPADISEEGLKRAEAAFAAYQARHGELKLREARGSG